Protein AF-A0A7C8CRA4-F1 (afdb_monomer_lite)

pLDDT: mean 70.34, std 11.67, range [47.31, 87.88]

Secondary structure (DSSP, 8-state):
---B-TTSPBPTT--S-TT-S--PPPHHHHHHHHHHT--TT-S--HHHHHHHHHHHHHHTT-HHHHHHHHHHHS----------------

Foldseek 3Di:
DQQADPVRHHDVVDDPCPPPDPPDDDLVVQLVVQLVVDDDPDPDDSVNSNVVSLVVCVVVVNVVSVVVNCCVVPPDPPPPDDDPPPDDDD

Sequence (90 aa):
MEARDSQGKWLKGTSPNPGGRPKGRGLRAEIERKLAEVPAGSNETRMERIAQVLVEKCEEGDMRALELLLKRVWPERLSVQGDRTFKLHS

Structure (mmCIF, N/CA/C/O backbone):
data_AF-A0A7C8CRA4-F1
#
_entry.id   AF-A0A7C8CRA4-F1
#
loop_
_atom_site.group_PDB
_atom_site.id
_atom_site.type_symbol
_atom_site.label_atom_id
_atom_site.label_alt_id
_atom_site.label_comp_id
_atom_site.label_asym_id
_atom_site.label_entity_id
_atom_site.label_seq_id
_atom_site.pdbx_PDB_ins_code
_atom_site.Cartn_x
_atom_site.Cartn_y
_atom_site.Cartn_z
_atom_site.occupancy
_atom_site.B_iso_or_equiv
_atom_site.auth_seq_id
_atom_site.auth_comp_id
_atom_site.auth_asym_id
_atom_site.auth_atom_id
_atom_site.pdbx_PDB_model_num
ATOM 1 N N . MET A 1 1 ? 7.137 -5.997 -31.677 1.00 48.00 1 MET A N 1
ATOM 2 C CA . MET A 1 1 ? 8.060 -7.151 -31.716 1.00 48.00 1 MET A CA 1
ATOM 3 C C . MET A 1 1 ? 8.493 -7.426 -30.290 1.00 48.00 1 MET A C 1
ATOM 5 O O . MET A 1 1 ? 9.115 -6.561 -29.688 1.00 48.00 1 MET A O 1
ATOM 9 N N . GLU A 1 2 ? 8.064 -8.546 -29.713 1.00 58.69 2 GLU A N 1
ATOM 10 C CA . GLU A 1 2 ? 8.440 -8.928 -28.347 1.00 58.69 2 GLU A CA 1
ATOM 11 C C . GLU A 1 2 ? 9.921 -9.326 -28.319 1.00 58.69 2 GLU A C 1
ATOM 13 O O . GLU A 1 2 ? 10.357 -10.159 -29.109 1.00 58.69 2 GLU A O 1
ATOM 18 N N . ALA A 1 3 ? 10.714 -8.706 -27.443 1.00 77.44 3 ALA A N 1
ATOM 19 C CA . ALA A 1 3 ? 12.159 -8.920 -27.359 1.00 77.44 3 ALA A CA 1
ATOM 20 C C . ALA A 1 3 ? 12.506 -10.208 -26.592 1.00 77.44 3 ALA A C 1
ATOM 22 O O . ALA A 1 3 ? 13.109 -10.168 -25.517 1.00 77.44 3 ALA A O 1
ATOM 23 N N . ARG A 1 4 ? 12.089 -11.358 -27.126 1.00 80.19 4 ARG A N 1
ATOM 24 C CA . ARG A 1 4 ? 12.333 -12.678 -26.534 1.00 80.19 4 ARG A CA 1
ATOM 25 C C . ARG A 1 4 ? 13.052 -13.602 -27.515 1.00 80.19 4 ARG A C 1
ATOM 27 O O . ARG A 1 4 ? 12.875 -13.480 -28.724 1.00 80.19 4 ARG A O 1
ATOM 34 N N . ASP A 1 5 ? 13.886 -14.498 -26.995 1.00 84.44 5 ASP A N 1
ATOM 35 C CA . ASP A 1 5 ? 14.527 -15.560 -27.769 1.00 84.44 5 ASP A CA 1
ATOM 36 C C . ASP A 1 5 ? 13.573 -16.746 -28.016 1.00 84.44 5 ASP A C 1
ATOM 38 O O . ASP A 1 5 ? 12.444 -16.789 -27.521 1.00 84.44 5 ASP A O 1
ATOM 42 N N . SER A 1 6 ? 14.040 -17.742 -28.774 1.00 83.06 6 SER A N 1
ATOM 43 C CA . SER A 1 6 ? 13.294 -18.976 -29.074 1.00 83.06 6 SER A CA 1
ATOM 44 C C . SER A 1 6 ? 13.031 -19.868 -27.852 1.00 83.06 6 SER A C 1
ATOM 46 O O . SER A 1 6 ? 12.382 -20.904 -27.974 1.00 83.06 6 SER A O 1
ATOM 48 N N . GLN A 1 7 ? 13.547 -19.499 -26.680 1.00 83.19 7 GLN A N 1
ATOM 49 C CA . GLN A 1 7 ? 13.348 -20.168 -25.396 1.00 83.19 7 GLN A CA 1
ATOM 50 C C . GLN A 1 7 ? 12.508 -19.303 -24.437 1.00 83.19 7 GLN A C 1
ATOM 52 O O . GLN A 1 7 ? 12.367 -19.641 -23.262 1.00 83.19 7 GLN A O 1
ATOM 57 N N . GLY A 1 8 ? 11.951 -18.183 -24.915 1.00 80.75 8 GLY A N 1
ATOM 58 C CA . GLY A 1 8 ? 11.136 -17.261 -24.127 1.00 80.75 8 GLY A CA 1
ATOM 59 C C . GLY A 1 8 ? 11.927 -16.375 -23.158 1.00 80.75 8 GLY A C 1
ATOM 60 O O . GLY A 1 8 ? 11.314 -15.655 -22.367 1.00 80.75 8 GLY A O 1
ATOM 61 N N . LYS A 1 9 ? 13.264 -16.389 -23.200 1.00 82.44 9 LYS A N 1
ATOM 62 C CA . LYS A 1 9 ? 14.101 -15.493 -22.392 1.00 82.44 9 LYS A CA 1
ATOM 63 C C . LYS A 1 9 ? 14.193 -14.124 -23.044 1.00 82.44 9 LYS A C 1
ATOM 65 O O . LYS A 1 9 ? 14.160 -13.993 -24.262 1.00 82.44 9 LYS A O 1
ATOM 70 N N . TRP A 1 10 ? 14.358 -13.093 -22.226 1.00 82.88 10 TRP A N 1
ATOM 71 C CA . TRP A 1 10 ? 14.621 -11.745 -22.718 1.00 82.88 10 TRP A CA 1
ATOM 72 C C . TRP A 1 10 ? 15.961 -11.684 -23.448 1.00 82.88 10 TRP A C 1
ATOM 74 O O . TRP A 1 10 ? 16.963 -12.225 -22.975 1.00 82.88 10 TRP A O 1
ATOM 84 N N . LEU A 1 11 ? 15.976 -11.009 -24.597 1.00 87.06 11 LEU A N 1
ATOM 85 C CA . LEU A 1 11 ? 17.201 -10.786 -25.359 1.00 87.06 11 LEU A CA 1
ATOM 86 C C . LEU A 1 11 ? 18.206 -9.987 -24.519 1.00 87.06 11 LEU A C 1
ATOM 88 O O .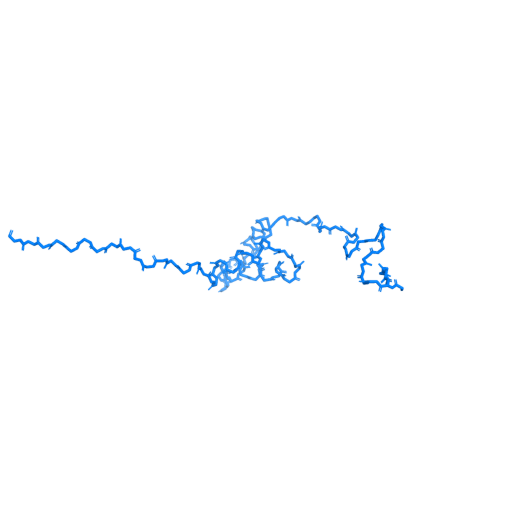 LEU A 1 11 ? 17.837 -9.116 -23.727 1.00 87.06 11 LEU A O 1
ATOM 92 N N . LYS A 1 12 ? 19.501 -10.258 -24.696 1.00 75.25 12 LYS A N 1
ATOM 93 C CA . LYS A 1 12 ? 20.569 -9.545 -23.982 1.00 75.25 12 LYS A CA 1
ATOM 94 C C . LYS A 1 12 ? 20.460 -8.036 -24.250 1.00 75.25 12 LYS A C 1
ATOM 96 O O . LYS A 1 12 ? 20.454 -7.615 -25.400 1.00 75.25 12 LYS A O 1
ATOM 101 N N . GLY A 1 13 ? 20.376 -7.235 -23.187 1.00 75.94 13 GLY A N 1
ATOM 102 C CA . GLY A 1 13 ? 20.150 -5.784 -23.281 1.00 75.94 13 GLY A CA 1
ATOM 103 C C . GLY A 1 13 ? 18.675 -5.369 -23.267 1.00 75.94 13 GLY A C 1
ATOM 104 O O . GLY A 1 13 ? 18.382 -4.178 -23.281 1.00 75.94 13 GLY A O 1
ATOM 105 N N . THR A 1 14 ? 17.750 -6.326 -23.178 1.00 74.25 14 THR A N 1
ATOM 106 C CA . THR A 1 14 ? 16.326 -6.066 -22.953 1.00 74.25 14 THR A CA 1
ATOM 107 C C . THR A 1 14 ? 15.915 -6.571 -21.577 1.00 74.25 14 THR A C 1
ATOM 109 O O . THR A 1 14 ? 16.353 -7.626 -21.121 1.00 74.25 14 THR A O 1
ATOM 112 N N . SER A 1 15 ? 15.121 -5.764 -20.882 1.00 75.12 15 SER A N 1
ATOM 113 C CA . SER A 1 15 ? 14.616 -6.055 -19.544 1.00 75.12 15 SER A CA 1
ATOM 114 C C . SER A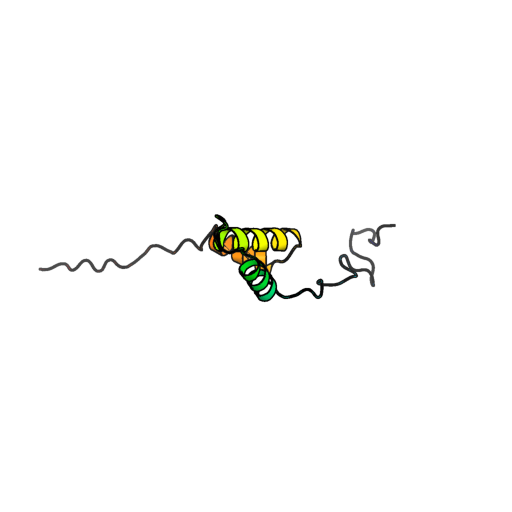 1 15 ? 13.091 -6.121 -19.607 1.00 75.12 15 SER A C 1
ATOM 116 O O . SER A 1 15 ? 12.497 -5.274 -20.279 1.00 75.12 15 SER A O 1
ATOM 118 N N . PRO A 1 16 ? 12.440 -7.044 -18.875 1.00 71.25 16 PRO A N 1
ATOM 119 C CA . PRO A 1 16 ? 10.991 -6.999 -18.665 1.00 71.25 16 PRO A CA 1
ATOM 120 C C . PRO A 1 16 ? 10.536 -5.689 -18.013 1.00 71.25 16 PRO A C 1
ATOM 122 O O . PRO A 1 16 ? 9.381 -5.307 -18.148 1.00 71.25 16 PRO A O 1
ATOM 125 N N . ASN A 1 17 ? 11.443 -4.997 -17.318 1.00 74.44 17 ASN A N 1
ATOM 126 C CA . ASN A 1 17 ? 11.206 -3.677 -16.757 1.00 74.44 17 ASN A CA 1
ATOM 127 C C . ASN A 1 17 ? 12.349 -2.714 -17.142 1.00 74.44 17 ASN A C 1
ATOM 129 O O . ASN A 1 17 ? 13.318 -2.573 -16.387 1.00 74.44 17 ASN A O 1
ATOM 133 N N . PRO A 1 18 ? 12.272 -2.065 -18.320 1.00 67.69 18 PRO A N 1
ATOM 134 C CA . PRO A 1 18 ? 13.280 -1.108 -18.783 1.00 67.69 18 PRO A CA 1
ATOM 135 C C . PRO A 1 18 ? 13.375 0.146 -17.903 1.00 67.69 18 PRO A C 1
ATOM 137 O O . PRO A 1 18 ? 14.440 0.746 -17.803 1.00 67.69 18 PRO A O 1
ATOM 140 N N . GLY A 1 19 ? 12.273 0.531 -17.248 1.00 68.00 19 GLY A N 1
ATOM 141 C CA . GLY A 1 19 ? 12.204 1.699 -16.363 1.00 68.00 19 GLY A CA 1
ATOM 142 C C . GLY A 1 19 ? 12.773 1.463 -14.961 1.00 68.00 19 GLY A C 1
ATOM 143 O O . GLY A 1 19 ? 12.910 2.413 -14.190 1.00 68.00 19 GLY A O 1
ATOM 144 N N . GLY A 1 20 ? 13.120 0.215 -14.623 1.00 69.75 20 GLY A N 1
ATOM 145 C CA . GLY A 1 20 ? 13.539 -0.167 -13.278 1.00 69.75 20 GLY A CA 1
ATOM 146 C C . GLY A 1 20 ? 12.418 -0.016 -12.245 1.00 69.75 20 GLY A C 1
ATOM 147 O O . GLY A 1 20 ? 11.257 0.239 -12.566 1.00 69.75 20 GLY A O 1
ATOM 148 N N . ARG A 1 21 ? 12.747 -0.206 -10.963 1.00 67.38 21 ARG A N 1
ATOM 149 C CA . ARG A 1 21 ? 11.798 0.094 -9.883 1.00 67.38 21 ARG A CA 1
ATOM 150 C C . ARG A 1 21 ? 11.451 1.590 -9.955 1.00 67.38 21 ARG A C 1
ATOM 152 O O . ARG A 1 21 ? 12.390 2.392 -9.934 1.00 67.38 21 ARG A O 1
ATOM 159 N N . PRO A 1 22 ? 10.164 1.983 -10.014 1.00 63.94 22 PRO A N 1
ATOM 160 C CA . PRO A 1 22 ? 9.783 3.389 -9.999 1.00 63.94 22 PRO A CA 1
ATOM 161 C C . PRO A 1 22 ? 10.460 4.094 -8.823 1.00 63.94 22 PRO A C 1
ATOM 163 O O . PRO A 1 22 ? 10.369 3.634 -7.682 1.00 63.94 22 PRO A O 1
ATOM 166 N N . LYS A 1 23 ? 11.157 5.204 -9.086 1.00 60.38 23 LYS A N 1
ATOM 167 C CA . LYS A 1 23 ? 11.762 6.054 -8.049 1.00 60.38 23 LYS A CA 1
ATOM 168 C C . LYS A 1 23 ? 10.668 6.885 -7.362 1.00 60.38 23 LYS A C 1
ATOM 170 O O . LYS A 1 23 ? 10.657 8.107 -7.446 1.00 60.38 23 LYS A O 1
ATOM 175 N N . GLY A 1 24 ? 9.693 6.211 -6.760 1.00 60.22 24 GLY A N 1
ATOM 176 C CA . GLY A 1 24 ? 8.624 6.815 -5.971 1.00 60.22 24 GLY A CA 1
ATOM 177 C C . GLY A 1 24 ? 9.012 6.950 -4.500 1.00 60.22 24 GLY A C 1
ATOM 178 O O . GLY A 1 24 ? 9.960 6.318 -4.028 1.00 60.22 24 GLY A O 1
ATOM 179 N N . ARG A 1 25 ? 8.260 7.771 -3.758 1.00 64.56 25 ARG A N 1
ATOM 180 C CA . ARG A 1 25 ? 8.359 7.839 -2.293 1.00 64.56 25 ARG A CA 1
ATOM 181 C C . ARG A 1 25 ? 8.146 6.437 -1.710 1.00 64.56 25 ARG A C 1
ATOM 183 O O . ARG A 1 25 ? 7.263 5.707 -2.150 1.00 64.56 25 ARG A O 1
ATOM 190 N N . GLY A 1 26 ? 8.978 6.049 -0.743 1.00 67.38 26 GLY A N 1
ATOM 191 C CA . GLY A 1 26 ? 8.872 4.736 -0.102 1.00 67.38 26 GLY A CA 1
ATOM 192 C C . GLY A 1 26 ? 7.535 4.551 0.622 1.00 67.38 26 GLY A C 1
ATOM 193 O O . GLY A 1 26 ? 6.903 5.528 1.019 1.00 67.38 26 GLY A O 1
ATOM 194 N N . LEU A 1 27 ? 7.142 3.294 0.853 1.00 68.06 27 LEU A N 1
ATOM 195 C CA . LEU A 1 27 ? 5.860 2.909 1.463 1.00 68.06 27 LEU A CA 1
ATOM 196 C C . LEU A 1 27 ? 5.486 3.736 2.708 1.00 68.06 27 LEU A C 1
ATOM 198 O O . LEU A 1 27 ? 4.353 4.185 2.841 1.00 68.06 27 LEU A O 1
ATOM 202 N N . ARG A 1 28 ? 6.459 3.995 3.592 1.00 70.88 28 ARG A N 1
ATOM 203 C CA . ARG A 1 28 ? 6.284 4.821 4.799 1.00 70.88 28 ARG A CA 1
ATOM 204 C C . ARG A 1 28 ? 5.802 6.239 4.475 1.00 70.88 28 ARG A C 1
ATOM 206 O O . ARG A 1 28 ? 4.849 6.704 5.083 1.00 70.88 28 ARG A O 1
ATOM 213 N N . ALA A 1 29 ? 6.445 6.902 3.518 1.00 71.62 29 ALA A N 1
ATOM 214 C CA . ALA A 1 29 ? 6.113 8.272 3.136 1.00 71.62 29 ALA A CA 1
ATOM 215 C C . ALA A 1 29 ? 4.739 8.359 2.448 1.00 71.62 29 ALA A C 1
ATOM 217 O O . ALA A 1 29 ? 4.049 9.367 2.578 1.00 71.62 29 ALA A O 1
ATOM 218 N N . GLU A 1 30 ? 4.325 7.297 1.753 1.00 70.38 30 GLU A N 1
ATOM 219 C CA . GLU A 1 30 ? 3.004 7.225 1.125 1.00 70.38 30 GLU A CA 1
ATOM 220 C C . GLU A 1 30 ? 1.886 7.029 2.158 1.00 70.38 30 GLU A C 1
ATOM 222 O O . GLU A 1 30 ? 0.857 7.704 2.099 1.00 70.38 30 GLU A O 1
ATOM 227 N N . ILE A 1 31 ? 2.127 6.174 3.159 1.00 68.38 31 ILE A N 1
ATOM 228 C CA . ILE A 1 31 ? 1.232 5.996 4.308 1.00 68.38 31 ILE A CA 1
ATOM 229 C C . ILE A 1 31 ? 1.101 7.306 5.096 1.00 68.38 31 ILE A C 1
ATOM 231 O O . ILE A 1 31 ? -0.011 7.733 5.394 1.00 68.38 31 ILE A O 1
ATOM 235 N N . GLU A 1 32 ? 2.216 7.972 5.407 1.00 67.06 32 GLU A N 1
ATOM 236 C CA . GLU A 1 32 ? 2.210 9.244 6.141 1.00 67.06 32 GLU A CA 1
ATOM 237 C C . GLU A 1 32 ? 1.433 10.338 5.401 1.00 67.06 32 GLU A C 1
ATOM 239 O O . GLU A 1 32 ? 0.675 11.074 6.030 1.00 67.06 32 GLU A O 1
ATOM 244 N N . ARG A 1 33 ? 1.558 10.411 4.069 1.00 75.88 33 ARG A N 1
ATOM 245 C CA . ARG A 1 33 ? 0.796 11.365 3.256 1.00 75.88 33 ARG A CA 1
ATOM 246 C C . ARG A 1 33 ? -0.707 11.096 3.330 1.00 75.88 33 ARG A C 1
ATOM 248 O O . ARG A 1 33 ? -1.459 12.002 3.672 1.00 75.88 33 ARG A O 1
ATOM 255 N N . LYS A 1 34 ? -1.148 9.857 3.080 1.00 68.62 34 LYS A N 1
ATOM 256 C CA . LYS A 1 34 ? -2.584 9.517 3.114 1.00 68.62 34 LYS A CA 1
ATOM 257 C C . LYS A 1 34 ? -3.191 9.658 4.514 1.00 68.62 34 LYS A C 1
ATOM 259 O O . LYS A 1 34 ? -4.363 9.990 4.638 1.00 68.62 34 LYS A O 1
ATOM 264 N N . LEU A 1 35 ? -2.401 9.462 5.572 1.00 65.69 35 LEU A N 1
ATOM 265 C CA . LEU A 1 35 ? -2.829 9.738 6.949 1.00 65.69 35 LEU A CA 1
ATOM 266 C C . LEU A 1 35 ? -2.983 11.237 7.245 1.00 65.69 35 LEU A C 1
ATOM 268 O O . LEU A 1 35 ? -3.798 11.597 8.094 1.00 65.69 35 LEU A O 1
ATOM 272 N N . ALA A 1 36 ? -2.207 12.094 6.579 1.00 66.81 36 ALA A N 1
ATOM 273 C CA . ALA A 1 36 ? -2.299 13.548 6.703 1.00 66.81 36 ALA A CA 1
ATOM 274 C C . ALA A 1 36 ? -3.445 14.152 5.870 1.00 66.81 36 ALA A C 1
ATOM 276 O O . ALA A 1 36 ? -3.928 15.230 6.196 1.00 66.81 36 ALA A O 1
ATOM 277 N N . GLU A 1 37 ? -3.900 13.453 4.827 1.00 71.81 37 GLU A N 1
ATOM 278 C CA . GLU A 1 37 ? -5.026 13.854 3.969 1.00 71.81 37 GLU A CA 1
ATOM 279 C C . GLU A 1 37 ? -6.407 13.620 4.618 1.00 71.81 37 GLU A C 1
ATOM 281 O O . GLU A 1 37 ? -7.415 14.001 4.029 1.00 71.81 37 GLU A O 1
ATOM 286 N N . VAL A 1 38 ? -6.479 13.020 5.817 1.00 62.16 38 VAL A N 1
ATOM 287 C CA . VAL A 1 38 ? -7.746 12.745 6.519 1.00 62.16 38 VAL A CA 1
ATOM 288 C C . VAL A 1 38 ? -8.396 14.062 6.972 1.00 62.16 38 VAL A C 1
ATOM 290 O O . VAL A 1 38 ? -7.869 14.718 7.878 1.00 62.16 38 VAL A O 1
ATOM 293 N N . PRO A 1 39 ? -9.551 14.455 6.402 1.00 61.41 39 PRO A N 1
ATOM 294 C CA . PRO A 1 39 ? -10.264 15.647 6.838 1.00 61.41 39 PRO A CA 1
ATOM 295 C C . PRO A 1 39 ? -10.773 15.465 8.268 1.00 61.41 39 PRO A C 1
ATOM 297 O O . PRO A 1 39 ? -11.269 14.393 8.630 1.00 61.41 39 PRO A O 1
ATOM 300 N N . ALA A 1 40 ? -10.705 16.522 9.078 1.00 53.59 40 ALA A N 1
ATOM 301 C CA . ALA A 1 40 ? -11.340 16.523 10.389 1.00 53.59 40 ALA A CA 1
ATOM 302 C C . ALA A 1 40 ? -12.855 16.293 10.216 1.00 53.59 40 ALA A C 1
ATOM 304 O O . ALA A 1 40 ? -13.544 17.132 9.640 1.00 53.59 40 ALA A O 1
ATOM 305 N N . GLY A 1 41 ? -13.354 15.141 10.677 1.00 59.41 41 GLY A N 1
ATOM 306 C CA . GLY A 1 41 ? -14.768 14.754 10.572 1.00 59.41 41 GLY A CA 1
ATOM 307 C C . GLY A 1 41 ? -15.096 13.681 9.528 1.00 59.41 41 GLY A C 1
ATOM 308 O O . GLY A 1 41 ? -16.272 13.371 9.352 1.00 59.41 41 GLY A O 1
ATOM 309 N N . SER A 1 42 ? -14.109 13.091 8.844 1.00 63.00 42 SER A N 1
ATOM 310 C CA . SER A 1 42 ? -14.369 11.889 8.040 1.00 63.00 42 SER A CA 1
ATOM 311 C C . SER A 1 42 ? -14.636 10.677 8.948 1.00 63.00 42 SER A C 1
ATOM 313 O O . SER A 1 42 ? -14.011 10.516 9.996 1.00 63.00 42 SER A O 1
ATOM 315 N N . ASN A 1 43 ? -15.583 9.828 8.536 1.00 62.09 43 ASN A N 1
ATOM 316 C CA . ASN A 1 43 ? -15.878 8.551 9.195 1.00 62.09 43 ASN A CA 1
ATOM 317 C C . ASN A 1 43 ? -14.875 7.448 8.809 1.00 62.09 43 ASN A C 1
ATOM 319 O O . ASN A 1 43 ? -15.012 6.320 9.274 1.00 62.09 43 ASN A O 1
ATOM 323 N N . GLU A 1 44 ? -13.888 7.751 7.956 1.00 66.75 44 GLU A N 1
ATOM 324 C CA . GLU A 1 44 ? -12.828 6.804 7.627 1.00 66.75 44 GLU A CA 1
ATOM 325 C C . GLU A 1 44 ? -11.825 6.746 8.770 1.00 66.75 44 GLU A C 1
ATOM 327 O O . GLU A 1 44 ? -11.185 7.726 9.165 1.00 66.75 44 GLU A O 1
ATOM 332 N N . THR A 1 45 ? -11.632 5.542 9.273 1.00 72.81 45 THR A N 1
ATOM 333 C CA . THR A 1 45 ? -10.571 5.256 10.214 1.00 72.81 45 THR A CA 1
ATOM 334 C C . THR A 1 45 ? -9.217 5.372 9.514 1.00 72.81 45 THR A C 1
ATOM 336 O O . THR A 1 45 ? -9.031 5.012 8.348 1.00 72.81 45 THR A O 1
ATOM 339 N N . ARG A 1 46 ? -8.194 5.793 10.266 1.00 68.88 46 ARG A N 1
ATOM 340 C CA . ARG A 1 46 ? -6.796 5.747 9.799 1.00 68.88 46 ARG A CA 1
ATOM 341 C C . ARG A 1 46 ? -6.394 4.362 9.274 1.00 68.88 46 ARG A C 1
ATOM 343 O O . ARG A 1 46 ? -5.547 4.270 8.392 1.00 68.88 46 ARG A O 1
ATOM 350 N N . MET A 1 47 ? -6.996 3.299 9.810 1.00 70.31 47 MET A N 1
ATOM 351 C CA . MET A 1 47 ? -6.716 1.920 9.415 1.00 70.31 47 MET A CA 1
ATOM 352 C C . MET A 1 47 ? -7.224 1.601 8.004 1.00 70.31 47 MET A C 1
ATOM 354 O O . MET A 1 47 ? -6.498 0.970 7.241 1.00 70.31 47 MET A O 1
ATOM 358 N N . GLU A 1 48 ? -8.418 2.068 7.630 1.00 76.88 48 GLU A N 1
ATOM 359 C CA . GLU A 1 48 ? -8.980 1.863 6.285 1.00 76.88 48 GLU A CA 1
ATOM 360 C C . GLU A 1 48 ? -8.106 2.514 5.211 1.00 76.88 48 GLU A C 1
ATOM 362 O O . GLU A 1 48 ? -7.802 1.895 4.193 1.00 76.88 48 GLU A O 1
ATOM 367 N N . ARG A 1 49 ? -7.586 3.718 5.478 1.00 75.75 49 ARG A N 1
ATOM 368 C CA . ARG A 1 49 ? -6.649 4.390 4.566 1.00 75.75 49 ARG A CA 1
ATOM 369 C C . ARG A 1 49 ? -5.308 3.677 4.452 1.00 75.75 49 ARG A C 1
ATOM 371 O O . ARG A 1 49 ? -4.790 3.543 3.345 1.00 75.75 49 ARG A O 1
ATOM 378 N N . ILE A 1 50 ? -4.752 3.190 5.563 1.00 78.75 50 ILE A N 1
ATOM 379 C CA . ILE A 1 50 ? -3.521 2.383 5.538 1.00 78.75 50 ILE A CA 1
ATOM 380 C C . ILE A 1 50 ? -3.740 1.110 4.714 1.00 78.75 50 ILE A C 1
ATOM 382 O O . ILE A 1 50 ? -2.896 0.770 3.886 1.00 78.75 50 ILE A O 1
ATOM 386 N N . ALA A 1 51 ? -4.873 0.430 4.908 1.00 79.19 51 ALA A N 1
ATOM 387 C CA . ALA A 1 51 ? -5.222 -0.761 4.145 1.00 79.19 51 ALA A CA 1
ATOM 388 C C . ALA A 1 51 ? -5.334 -0.452 2.644 1.00 79.19 51 ALA A C 1
ATOM 390 O O . ALA A 1 51 ? -4.756 -1.174 1.836 1.00 79.19 51 ALA A O 1
ATOM 391 N N . GLN A 1 52 ? -5.983 0.655 2.273 1.00 83.06 52 GLN A N 1
ATOM 392 C CA . GLN A 1 52 ? -6.117 1.065 0.875 1.00 83.06 52 GLN A CA 1
ATOM 393 C C . GLN A 1 52 ? -4.760 1.357 0.218 1.00 83.06 52 GLN A C 1
ATOM 395 O O . GLN A 1 52 ? -4.499 0.871 -0.877 1.00 83.06 52 GLN A O 1
ATOM 400 N N . VAL A 1 53 ? -3.856 2.069 0.905 1.00 83.25 53 VAL A N 1
ATOM 401 C CA . VAL A 1 53 ? -2.486 2.314 0.407 1.00 83.25 53 VAL A CA 1
ATOM 402 C C . VAL A 1 53 ? -1.718 1.011 0.218 1.00 83.25 53 VAL A C 1
ATOM 404 O O . VAL A 1 53 ? -0.996 0.856 -0.765 1.00 83.25 53 VAL A O 1
ATOM 407 N N . LEU A 1 54 ? -1.846 0.072 1.157 1.00 83.88 54 LEU A N 1
ATOM 408 C CA . LEU A 1 54 ? -1.178 -1.222 1.046 1.00 83.88 54 LEU A CA 1
ATOM 409 C C . LEU A 1 54 ? -1.694 -2.012 -0.158 1.00 83.88 54 LEU A C 1
ATOM 411 O O . LEU A 1 54 ? -0.874 -2.578 -0.874 1.00 83.88 54 LEU A O 1
ATOM 415 N N . VAL A 1 55 ? -3.006 -2.012 -0.411 1.00 84.50 55 VAL A N 1
ATOM 416 C CA . VAL A 1 55 ? -3.606 -2.672 -1.582 1.00 84.50 55 VAL A CA 1
ATOM 417 C C . VAL A 1 55 ? -3.128 -2.029 -2.885 1.00 84.50 55 VAL A C 1
ATOM 419 O O . VAL A 1 55 ? -2.587 -2.745 -3.724 1.00 84.50 55 VAL A O 1
ATOM 422 N N . GLU A 1 56 ? -3.205 -0.698 -3.016 1.00 87.12 56 GLU A N 1
ATOM 423 C CA . GLU A 1 56 ? -2.705 0.038 -4.195 1.00 87.12 56 GLU A CA 1
ATOM 424 C C . GLU A 1 56 ? -1.229 -0.309 -4.482 1.00 87.12 56 GLU A C 1
ATOM 426 O O . GLU A 1 56 ? -0.837 -0.597 -5.611 1.00 87.12 56 GLU A O 1
ATOM 431 N N . LYS A 1 57 ? -0.390 -0.367 -3.438 1.00 83.81 57 LYS A N 1
ATOM 432 C CA . LYS A 1 57 ? 1.030 -0.725 -3.579 1.00 83.81 57 LYS A CA 1
ATOM 433 C C . LYS A 1 57 ? 1.254 -2.191 -3.948 1.00 83.81 57 LYS A C 1
ATOM 435 O O . LYS A 1 57 ? 2.229 -2.493 -4.635 1.00 83.81 57 LYS A O 1
ATOM 440 N N . CYS A 1 58 ? 0.379 -3.098 -3.519 1.00 85.69 58 CYS A N 1
ATOM 441 C CA . CYS A 1 58 ? 0.425 -4.493 -3.955 1.00 85.69 58 CYS A CA 1
ATOM 442 C C . CYS A 1 58 ? 0.092 -4.623 -5.447 1.00 85.69 58 CYS A C 1
ATOM 444 O O . CYS A 1 58 ? 0.771 -5.372 -6.145 1.00 85.69 58 CYS A O 1
ATOM 446 N N . GLU A 1 59 ? -0.901 -3.877 -5.942 1.00 86.75 59 GLU A N 1
ATOM 447 C CA . GLU A 1 59 ? -1.283 -3.860 -7.364 1.00 86.75 59 GLU A CA 1
ATOM 448 C C . GLU A 1 59 ? -0.159 -3.313 -8.261 1.00 86.75 59 GLU A C 1
ATOM 450 O O . GLU A 1 59 ? 0.056 -3.811 -9.364 1.00 86.75 59 GLU A O 1
ATOM 455 N N . GLU A 1 60 ? 0.632 -2.359 -7.759 1.00 87.88 60 GLU A N 1
ATOM 456 C CA . GLU A 1 60 ? 1.853 -1.856 -8.411 1.00 87.88 60 GLU A CA 1
ATOM 457 C C . GLU A 1 60 ? 3.041 -2.846 -8.366 1.00 87.88 60 GLU A C 1
ATOM 459 O O . GLU A 1 60 ? 4.101 -2.578 -8.939 1.00 87.88 60 GLU A O 1
ATOM 464 N N . GLY A 1 61 ? 2.899 -3.985 -7.680 1.00 84.44 61 GLY A N 1
ATOM 465 C CA . GLY A 1 61 ? 3.946 -4.998 -7.540 1.00 84.44 61 GLY A CA 1
ATOM 466 C C . GLY A 1 61 ? 4.972 -4.717 -6.435 1.00 84.44 61 GLY A C 1
ATOM 467 O O . GLY A 1 61 ? 6.073 -5.275 -6.465 1.00 84.44 61 GLY A O 1
ATOM 468 N N . ASP A 1 62 ? 4.660 -3.870 -5.443 1.00 87.81 62 ASP A N 1
ATOM 469 C CA . ASP A 1 62 ? 5.537 -3.683 -4.283 1.00 87.81 62 ASP A CA 1
ATOM 470 C C . ASP A 1 62 ? 5.459 -4.892 -3.334 1.00 87.81 62 ASP A C 1
ATOM 472 O O . ASP A 1 62 ? 4.608 -4.993 -2.446 1.00 87.81 62 ASP A O 1
ATOM 476 N N . MET A 1 63 ? 6.416 -5.806 -3.495 1.00 84.38 63 MET A N 1
ATOM 477 C CA . MET A 1 63 ? 6.533 -7.027 -2.690 1.00 84.38 63 MET A CA 1
ATOM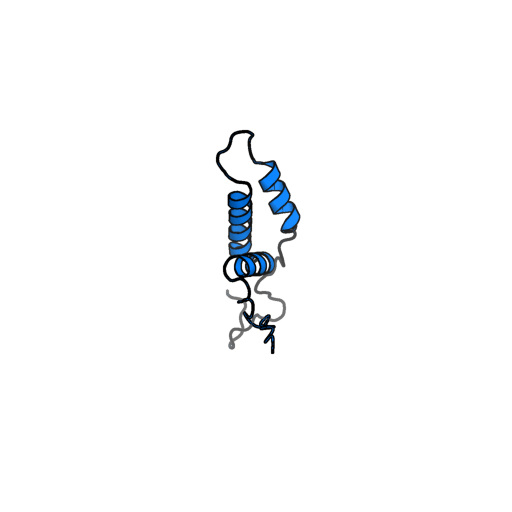 478 C C . MET A 1 63 ? 6.628 -6.765 -1.180 1.00 84.38 63 MET A C 1
ATOM 480 O O . MET A 1 63 ? 6.244 -7.626 -0.389 1.00 84.38 63 MET A O 1
ATOM 484 N N . ARG A 1 64 ? 7.111 -5.589 -0.751 1.00 82.50 64 ARG A N 1
ATOM 485 C CA . ARG A 1 64 ? 7.191 -5.243 0.675 1.00 82.50 64 ARG A CA 1
ATOM 486 C C . ARG A 1 64 ? 5.823 -4.872 1.240 1.00 82.50 64 ARG A C 1
ATOM 488 O O . ARG A 1 64 ? 5.541 -5.204 2.390 1.00 82.50 64 ARG A O 1
ATOM 495 N N . ALA A 1 65 ? 4.981 -4.203 0.453 1.00 82.69 65 ALA A N 1
ATOM 496 C CA . ALA A 1 65 ? 3.593 -3.943 0.831 1.00 82.69 65 ALA A CA 1
ATOM 497 C C . ALA A 1 65 ? 2.807 -5.257 0.940 1.00 82.69 65 ALA A C 1
ATOM 499 O O . ALA A 1 65 ? 2.099 -5.464 1.926 1.00 82.69 65 ALA A O 1
ATOM 500 N N . LEU A 1 66 ? 3.027 -6.177 -0.006 1.00 81.25 66 LEU A N 1
ATOM 501 C CA . LEU A 1 66 ? 2.409 -7.503 -0.003 1.00 81.25 66 LEU A CA 1
ATOM 502 C C . LEU A 1 66 ? 2.811 -8.326 1.228 1.00 81.25 66 LEU A C 1
ATOM 504 O O . LEU A 1 66 ? 1.952 -8.897 1.893 1.00 81.25 66 LEU A O 1
ATOM 508 N N . GLU A 1 67 ? 4.098 -8.334 1.585 1.00 84.31 67 GLU A N 1
ATOM 509 C CA . GLU A 1 67 ? 4.593 -8.993 2.802 1.00 84.31 67 GLU A CA 1
ATOM 510 C C . GLU A 1 67 ? 3.891 -8.466 4.067 1.00 84.31 67 GLU A C 1
ATOM 512 O O . GLU A 1 67 ? 3.478 -9.243 4.929 1.00 84.31 67 GLU A O 1
ATOM 517 N N . LEU A 1 68 ? 3.737 -7.144 4.184 1.00 83.00 68 LEU A N 1
ATOM 518 C CA . LEU A 1 68 ? 3.088 -6.509 5.334 1.00 83.00 68 LEU A CA 1
ATOM 519 C C . LEU A 1 68 ? 1.587 -6.813 5.397 1.00 83.00 68 LEU A C 1
ATOM 521 O O . LEU A 1 68 ? 1.068 -7.089 6.480 1.00 83.00 68 LEU A O 1
ATOM 525 N N . LEU A 1 69 ? 0.904 -6.799 4.249 1.00 79.56 69 LEU A N 1
ATOM 526 C CA . LEU A 1 69 ? -0.508 -7.162 4.148 1.00 79.56 69 LEU A CA 1
ATOM 527 C C . LEU A 1 69 ? -0.720 -8.619 4.585 1.00 79.56 69 LEU A C 1
ATOM 529 O O . LEU A 1 69 ? -1.554 -8.898 5.449 1.00 79.56 69 LEU A O 1
ATOM 533 N N . LEU A 1 70 ? 0.090 -9.538 4.051 1.00 78.81 70 LEU A N 1
ATOM 534 C CA . LEU A 1 70 ? 0.008 -10.964 4.363 1.00 78.81 70 LEU A CA 1
ATOM 535 C C . LEU A 1 70 ? 0.312 -11.248 5.835 1.00 78.81 70 LEU A C 1
ATOM 537 O O . LEU A 1 70 ? -0.430 -12.002 6.452 1.00 78.81 70 LEU A O 1
ATOM 541 N N . LYS A 1 71 ? 1.302 -10.584 6.446 1.00 78.38 71 LYS A N 1
ATOM 542 C CA . LYS A 1 71 ? 1.570 -10.698 7.894 1.00 78.38 71 LYS A CA 1
ATOM 543 C C . LYS A 1 71 ? 0.390 -10.269 8.767 1.00 78.38 71 LYS A C 1
ATOM 545 O O . LYS A 1 71 ? 0.253 -10.749 9.889 1.00 78.38 71 LYS A O 1
ATOM 550 N N . ARG A 1 72 ? -0.448 -9.345 8.287 1.00 71.81 72 ARG A N 1
ATOM 551 C CA . ARG A 1 72 ? -1.591 -8.830 9.050 1.00 71.81 72 ARG A CA 1
ATOM 552 C C . ARG A 1 72 ? -2.847 -9.685 8.904 1.00 71.81 72 ARG A C 1
ATOM 554 O O . ARG A 1 72 ? -3.583 -9.807 9.886 1.00 71.81 72 ARG A O 1
ATOM 561 N N . VAL A 1 73 ? -3.092 -10.217 7.704 1.00 69.19 73 VAL A N 1
ATOM 562 C CA . VAL A 1 73 ? -4.244 -11.078 7.369 1.00 69.19 73 VAL A CA 1
ATOM 563 C C . VAL A 1 73 ? -3.989 -12.525 7.783 1.00 69.19 73 VAL A C 1
ATOM 565 O O . VAL A 1 73 ? -4.882 -13.192 8.298 1.00 69.19 73 VAL A O 1
ATOM 568 N N . TRP A 1 74 ? -2.758 -12.989 7.594 1.00 67.00 74 TRP A N 1
ATOM 569 C CA . TRP A 1 74 ? -2.297 -14.333 7.906 1.00 67.00 74 TRP A CA 1
ATOM 570 C C . TRP A 1 74 ? -1.109 -14.254 8.871 1.00 67.00 74 TRP A C 1
ATOM 572 O O . TRP A 1 74 ? 0.029 -14.541 8.484 1.00 67.00 74 TRP A O 1
ATOM 582 N N . PRO A 1 75 ? -1.335 -13.807 10.122 1.00 62.41 75 PRO A N 1
ATOM 583 C CA . PRO A 1 75 ? -0.274 -13.816 11.116 1.00 62.41 75 PRO A CA 1
ATOM 584 C C . PRO A 1 75 ? 0.281 -15.236 11.206 1.00 62.41 75 PRO A C 1
ATOM 586 O O . PRO A 1 75 ? -0.493 -16.200 11.159 1.00 62.41 75 PRO A O 1
ATOM 589 N N . GLU A 1 76 ? 1.610 -15.369 11.300 1.00 61.25 76 GLU A N 1
ATOM 590 C CA . GLU A 1 76 ? 2.229 -16.659 11.600 1.00 61.25 76 GLU A CA 1
ATOM 591 C C . GLU A 1 76 ? 1.431 -17.285 12.733 1.00 61.25 76 GLU A C 1
ATOM 593 O O . GLU A 1 76 ? 1.171 -16.637 13.752 1.00 61.25 76 GLU A O 1
ATOM 598 N N . ARG A 1 77 ? 0.940 -18.501 12.486 1.00 52.28 77 ARG A N 1
ATOM 599 C CA . ARG A 1 77 ? 0.134 -19.246 13.439 1.00 52.28 77 ARG A CA 1
ATOM 600 C C . ARG A 1 77 ? 1.020 -19.399 14.665 1.00 52.28 77 ARG A C 1
ATOM 602 O O . ARG A 1 77 ? 1.885 -20.269 14.664 1.00 52.28 77 ARG A O 1
ATOM 609 N N . LEU A 1 78 ? 0.856 -18.499 15.643 1.00 49.75 78 LEU 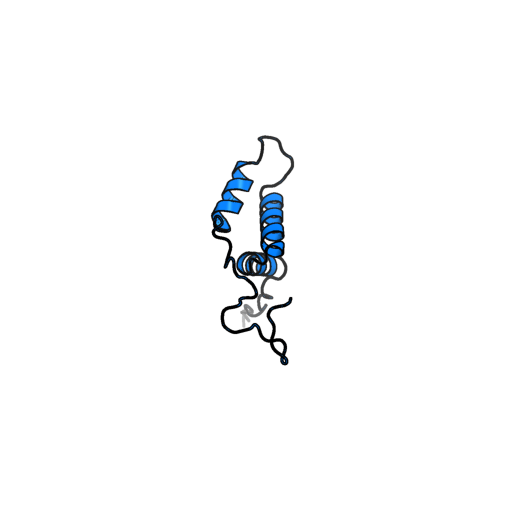A N 1
ATOM 610 C CA . LEU A 1 78 ? 1.577 -18.533 16.906 1.00 49.75 78 LEU A CA 1
ATOM 611 C C . LEU A 1 78 ? 1.469 -19.974 17.367 1.00 49.75 78 LEU A C 1
ATOM 613 O O . LEU A 1 78 ? 0.361 -20.489 17.536 1.00 49.75 78 LEU A O 1
ATOM 617 N N . SER A 1 79 ? 2.608 -20.652 17.439 1.00 48.47 79 SER A N 1
ATOM 618 C CA . SER A 1 79 ? 2.691 -21.995 17.975 1.00 48.47 79 SER A CA 1
ATOM 619 C C . SER A 1 79 ? 2.143 -21.921 19.393 1.00 48.47 79 SER A C 1
ATOM 621 O O . SER A 1 79 ? 2.818 -21.472 20.319 1.00 48.47 79 SER A O 1
ATOM 623 N N . VAL A 1 80 ? 0.877 -22.286 19.560 1.00 55.47 80 VAL A N 1
ATOM 624 C CA . VAL A 1 80 ? 0.287 -22.474 20.874 1.00 55.47 80 VAL A CA 1
ATOM 625 C C . VAL A 1 80 ? 0.916 -23.746 21.424 1.00 55.47 80 VAL A C 1
ATOM 627 O O . VAL A 1 80 ? 0.487 -24.825 21.033 1.00 55.47 80 VAL A O 1
ATOM 630 N N . GLN A 1 81 ? 1.947 -23.609 22.266 1.00 47.31 81 GLN A N 1
ATOM 631 C CA . GLN A 1 81 ? 2.309 -24.460 23.419 1.00 47.31 81 GLN A CA 1
ATOM 632 C C . GLN A 1 81 ? 3.804 -24.275 23.753 1.00 47.31 81 GLN A C 1
ATOM 634 O O . GLN A 1 81 ? 4.633 -24.263 22.858 1.00 47.31 81 GLN A O 1
ATOM 639 N N . GLY A 1 82 ? 4.235 -24.148 25.005 1.00 49.34 82 GLY A N 1
ATOM 640 C CA . GLY A 1 82 ? 3.557 -24.519 26.235 1.00 49.34 82 GLY A CA 1
ATOM 641 C C . GLY A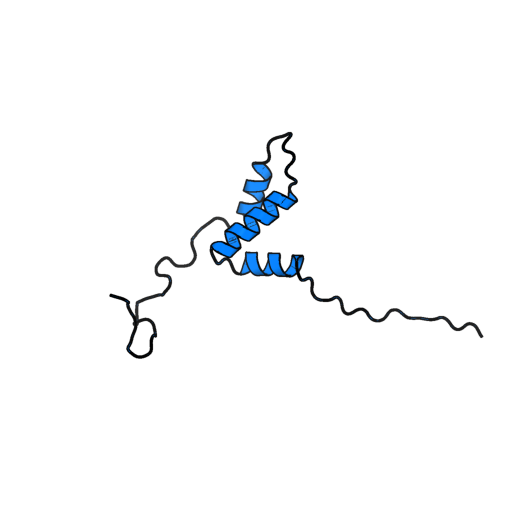 1 82 ? 3.897 -23.588 27.387 1.00 49.34 82 GLY A C 1
ATOM 642 O O . GLY A 1 82 ? 5.059 -23.339 27.680 1.00 49.34 82 GLY A O 1
ATOM 643 N N . ASP A 1 83 ? 2.850 -23.172 28.085 1.00 56.06 83 ASP A N 1
ATOM 644 C CA . ASP A 1 83 ? 2.948 -22.845 29.495 1.00 56.06 83 ASP A CA 1
ATOM 645 C C . ASP A 1 83 ? 1.882 -23.685 30.207 1.00 56.06 83 ASP A C 1
ATOM 647 O O . ASP A 1 83 ? 0.700 -23.350 30.276 1.00 56.06 83 ASP A O 1
ATOM 651 N N . ARG A 1 84 ? 2.274 -24.901 30.593 1.00 56.12 84 ARG A N 1
ATOM 652 C CA . ARG A 1 84 ? 1.506 -25.764 31.497 1.00 56.12 84 ARG A CA 1
ATOM 653 C C . ARG A 1 84 ? 2.434 -26.208 32.614 1.00 56.12 84 ARG A C 1
ATOM 655 O O . ARG A 1 84 ? 2.779 -27.379 32.723 1.00 56.12 84 ARG A O 1
ATOM 662 N N . THR A 1 85 ? 2.818 -25.271 33.469 1.00 49.53 85 THR A N 1
ATOM 663 C CA . THR A 1 85 ? 3.249 -25.618 34.824 1.00 49.53 85 THR A CA 1
ATOM 664 C C . THR A 1 85 ? 2.001 -25.846 35.682 1.00 49.53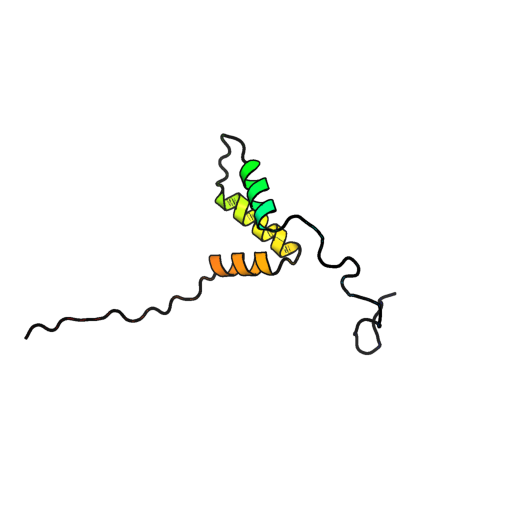 85 THR A C 1
ATOM 666 O O . THR A 1 85 ? 1.542 -24.981 36.422 1.00 49.53 85 THR A O 1
ATOM 669 N N . PHE A 1 86 ? 1.407 -27.037 35.569 1.00 48.56 86 PHE A N 1
ATOM 670 C CA . PHE A 1 86 ? 0.464 -27.516 36.579 1.00 48.56 86 PHE A CA 1
ATOM 671 C C . PHE A 1 86 ? 1.263 -27.814 37.854 1.00 48.56 86 PHE A C 1
ATOM 673 O O . PHE A 1 86 ? 2.004 -28.793 37.914 1.00 48.56 86 PHE A O 1
ATOM 680 N N . LYS A 1 87 ? 1.138 -26.957 38.873 1.00 53.59 87 LYS A N 1
ATOM 681 C CA . LYS A 1 87 ? 1.612 -27.269 40.225 1.00 53.59 87 LYS A CA 1
ATOM 682 C C . LYS A 1 87 ? 0.757 -28.401 40.797 1.00 53.59 87 LYS A C 1
ATOM 684 O O . LYS A 1 87 ? -0.380 -28.165 41.197 1.00 53.59 87 LYS A O 1
ATOM 689 N N . LEU A 1 88 ? 1.314 -29.606 40.868 1.00 50.25 88 LEU A N 1
ATOM 690 C CA . LEU A 1 88 ? 0.816 -30.644 41.766 1.00 50.25 88 LEU A CA 1
ATOM 691 C C . LEU A 1 88 ? 1.298 -30.291 43.177 1.00 50.25 88 LEU A C 1
ATOM 693 O O . LEU A 1 88 ? 2.496 -30.304 43.445 1.00 50.25 88 LEU A O 1
ATOM 697 N N . HIS A 1 89 ? 0.364 -29.897 44.041 1.00 48.78 89 HIS A N 1
ATOM 698 C CA . HIS A 1 89 ? 0.584 -29.948 45.482 1.00 48.78 89 HIS A CA 1
ATOM 699 C C . HIS A 1 89 ? 0.380 -31.399 45.915 1.00 48.78 89 HIS A C 1
ATOM 701 O O . HIS A 1 89 ? -0.665 -31.986 45.631 1.00 48.78 89 HIS A O 1
ATOM 707 N N . SER A 1 90 ? 1.385 -31.941 46.587 1.00 60.09 90 SER A N 1
ATOM 708 C CA . SER A 1 90 ? 1.334 -33.168 47.380 1.00 60.09 90 SER A CA 1
ATOM 709 C C . SER A 1 90 ? 1.912 -32.857 48.746 1.00 60.09 90 SER A C 1
ATOM 711 O O . SER A 1 90 ? 2.933 -32.129 48.754 1.00 60.09 90 SER A O 1
#

Radius of gyration: 22.84 Å; chains: 1; bounding box: 36×50×79 Å